Protein AF-A0A158KXS4-F1 (afdb_monomer_lite)

pLDDT: mean 86.45, std 14.39, range [39.91, 98.19]

Sequence (157 aa):
MMANGELVAGFHGNAGIGRTGDPTGGWKEVEADYPDMFPNAEELEAEYYARTGVYPMHGTIVVKDSVLAEHPWVAKSIYDAFDKAKKDWLAKLNAGELNDKKNKKYIELQKIVGNDPLPYGIEENRKTIEALEQTAFKQGLTPKRMSMNELFVDPRV

Organism: NCBI:txid1777135

Secondary structure (DSSP, 8-state):
-EETTEE-----STTTTTEEEETTEEEEE-------SSTTHHHHHHHHHHHH------------HHHHHH-THHHHHHHHHHHHHHHHHHHHHHTT---SHHHHHHHHHHHHH-S-SS--SHHHHHHHHHHHHHHHHHTTSSSS---HHHH---TT-

Structure (mmCIF, N/CA/C/O backbone):
data_AF-A0A158KXS4-F1
#
_entry.id   AF-A0A158KXS4-F1
#
loop_
_atom_site.group_PDB
_atom_site.id
_atom_site.type_symbol
_atom_site.label_atom_id
_atom_site.label_alt_id
_atom_site.label_comp_id
_atom_site.label_asym_id
_atom_site.label_entity_id
_atom_site.label_seq_id
_atom_site.pdbx_PDB_ins_code
_atom_site.Cartn_x
_atom_site.Cartn_y
_atom_site.Cartn_z
_atom_site.occupancy
_atom_site.B_iso_or_equiv
_atom_site.auth_seq_id
_atom_site.auth_comp_id
_atom_site.auth_asym_id
_atom_site.auth_atom_id
_atom_site.pdbx_PDB_model_num
ATOM 1 N N . MET A 1 1 ? 20.658 6.743 1.488 1.00 55.12 1 MET A N 1
ATOM 2 C CA . MET A 1 1 ? 21.478 7.427 0.476 1.00 55.12 1 MET A CA 1
ATOM 3 C C . MET A 1 1 ? 22.816 7.775 1.097 1.00 55.12 1 MET A C 1
ATOM 5 O O . MET A 1 1 ? 22.858 8.249 2.232 1.00 55.12 1 MET A O 1
ATOM 9 N N . MET A 1 2 ? 23.892 7.440 0.391 1.00 55.47 2 MET A N 1
ATOM 10 C CA . MET A 1 2 ? 25.268 7.657 0.832 1.00 55.47 2 MET A CA 1
ATOM 11 C C . MET A 1 2 ? 25.782 8.935 0.169 1.00 55.47 2 MET A C 1
ATOM 13 O O . MET A 1 2 ? 25.652 9.066 -1.042 1.00 55.47 2 MET A O 1
ATOM 17 N N . ALA A 1 3 ? 26.367 9.860 0.924 1.00 55.81 3 ALA A N 1
ATOM 18 C CA . ALA A 1 3 ? 27.166 10.942 0.350 1.00 55.81 3 ALA A CA 1
ATOM 19 C C . ALA A 1 3 ? 28.608 10.722 0.799 1.00 55.81 3 ALA A C 1
ATOM 21 O O . ALA A 1 3 ? 28.845 10.445 1.972 1.00 55.81 3 ALA A O 1
ATOM 22 N N . ASN A 1 4 ? 29.564 10.789 -0.131 1.00 66.69 4 ASN A N 1
ATOM 23 C CA . ASN A 1 4 ? 30.992 10.574 0.148 1.00 66.69 4 ASN A CA 1
ATOM 24 C C . ASN A 1 4 ? 31.324 9.232 0.838 1.00 66.69 4 ASN A C 1
ATOM 26 O O . ASN A 1 4 ? 32.313 9.134 1.556 1.00 66.69 4 ASN A O 1
ATOM 30 N N . GLY A 1 5 ? 30.510 8.191 0.627 1.00 65.12 5 GLY A N 1
ATOM 31 C CA . GLY A 1 5 ? 30.724 6.877 1.243 1.00 65.12 5 GLY A CA 1
ATOM 32 C C . GLY A 1 5 ? 30.252 6.756 2.697 1.00 65.12 5 GLY A C 1
ATOM 33 O O . GLY A 1 5 ? 30.507 5.727 3.318 1.00 65.12 5 GLY A O 1
ATOM 34 N N . GLU A 1 6 ? 29.521 7.742 3.224 1.00 63.78 6 GLU A N 1
ATOM 35 C CA . GLU A 1 6 ? 28.923 7.702 4.563 1.00 63.78 6 GLU A CA 1
ATOM 36 C C . GLU A 1 6 ? 27.387 7.720 4.503 1.00 63.78 6 GLU A C 1
ATOM 38 O O . GLU A 1 6 ? 26.781 8.350 3.628 1.00 63.78 6 GLU A O 1
ATOM 43 N N . LEU A 1 7 ? 26.742 7.030 5.454 1.00 61.66 7 LEU A N 1
ATOM 44 C CA . LEU A 1 7 ? 25.286 7.048 5.623 1.00 61.66 7 LEU A CA 1
ATOM 45 C C . LEU A 1 7 ? 24.853 8.418 6.149 1.00 61.66 7 LEU A C 1
ATOM 47 O O . LEU A 1 7 ? 24.933 8.679 7.346 1.00 61.66 7 LEU A O 1
ATOM 51 N N . VAL A 1 8 ? 24.367 9.280 5.257 1.00 58.84 8 VAL A N 1
ATOM 52 C CA . VAL A 1 8 ? 23.960 10.649 5.615 1.00 58.84 8 VAL A CA 1
ATOM 53 C C . VAL A 1 8 ? 22.453 10.804 5.832 1.00 58.84 8 VAL A C 1
ATOM 55 O O . VAL A 1 8 ? 22.043 11.635 6.636 1.00 58.84 8 VAL A O 1
ATOM 58 N N . ALA A 1 9 ? 21.614 10.008 5.157 1.00 54.62 9 ALA A N 1
ATOM 59 C CA . ALA A 1 9 ? 20.160 9.975 5.367 1.00 54.62 9 ALA A CA 1
ATOM 60 C C . ALA A 1 9 ? 19.505 8.762 4.678 1.00 54.62 9 ALA A C 1
ATOM 62 O O . ALA A 1 9 ? 20.002 8.270 3.663 1.00 54.62 9 ALA A O 1
ATOM 63 N N . GLY A 1 10 ? 18.355 8.301 5.177 1.00 51.19 10 GLY A N 1
ATOM 64 C CA . GLY A 1 10 ? 17.539 7.246 4.562 1.00 51.19 10 GLY A CA 1
ATOM 65 C C . GLY A 1 10 ? 16.179 7.773 4.109 1.00 51.19 10 GLY A C 1
ATOM 66 O O . GLY A 1 10 ? 15.219 7.678 4.863 1.00 51.19 10 GLY A O 1
ATOM 67 N N . PHE A 1 11 ? 16.087 8.314 2.892 1.00 49.09 11 PHE A N 1
ATOM 68 C CA . PHE A 1 11 ? 14.814 8.704 2.275 1.00 49.09 11 PHE A CA 1
ATOM 69 C C . PHE A 1 11 ? 14.814 8.357 0.782 1.00 49.09 11 PHE A C 1
ATOM 71 O O . PHE A 1 11 ? 15.858 8.432 0.136 1.00 49.09 11 PHE A O 1
ATOM 78 N N . HIS A 1 12 ? 13.643 8.007 0.243 1.00 39.91 12 HIS A N 1
ATOM 79 C CA . HIS A 1 12 ? 13.383 7.856 -1.191 1.00 39.91 12 HIS A CA 1
ATOM 80 C C . HIS A 1 12 ? 12.394 8.952 -1.631 1.00 39.91 12 HIS A C 1
ATOM 82 O O . HIS A 1 12 ? 11.349 9.133 -1.004 1.00 39.91 12 HIS A O 1
ATOM 88 N N . GLY A 1 13 ? 12.709 9.685 -2.705 1.00 52.12 13 GLY A N 1
ATOM 89 C CA . GLY A 1 13 ? 11.803 10.645 -3.353 1.00 52.12 13 GLY A CA 1
ATOM 90 C C . GLY A 1 13 ? 11.852 12.097 -2.846 1.00 52.12 13 GLY A C 1
ATOM 91 O O . GLY A 1 13 ? 12.818 12.540 -2.234 1.00 52.12 13 GLY A O 1
ATOM 92 N N . ASN A 1 14 ? 10.776 12.850 -3.123 1.00 46.50 14 ASN A N 1
ATOM 93 C CA . ASN A 1 14 ? 10.592 14.299 -2.891 1.00 46.50 14 ASN A CA 1
ATOM 94 C C . ASN A 1 14 ? 10.703 14.778 -1.423 1.00 46.50 14 ASN A C 1
ATOM 96 O O . ASN A 1 14 ? 10.422 15.950 -1.150 1.00 46.50 14 ASN A O 1
ATOM 100 N N . ALA A 1 15 ? 11.079 13.905 -0.488 1.00 51.75 15 ALA A N 1
ATOM 101 C CA . ALA A 1 15 ? 11.238 14.182 0.936 1.00 51.75 15 ALA A CA 1
ATOM 102 C C . ALA A 1 15 ? 12.510 15.008 1.215 1.00 51.75 15 ALA A C 1
ATOM 104 O O . ALA A 1 15 ? 13.443 14.555 1.869 1.00 51.75 15 ALA A O 1
ATOM 105 N N . GLY A 1 16 ? 12.547 16.234 0.691 1.00 54.41 16 GLY A N 1
ATOM 106 C CA . GLY A 1 16 ? 13.511 17.263 1.092 1.00 54.41 16 GLY A CA 1
ATOM 107 C C . GLY A 1 16 ? 14.931 17.132 0.536 1.00 54.41 16 GLY A C 1
ATOM 108 O O . GLY A 1 16 ? 15.766 17.967 0.864 1.00 54.41 16 GLY A O 1
ATOM 109 N N . ILE A 1 17 ? 15.220 16.145 -0.314 1.00 54.97 17 ILE A N 1
ATOM 110 C CA . ILE A 1 17 ? 16.544 15.984 -0.932 1.00 54.97 17 ILE A CA 1
ATOM 111 C C . ILE A 1 17 ? 16.577 16.708 -2.285 1.00 54.97 17 ILE A C 1
ATOM 113 O O . ILE A 1 17 ? 15.614 16.647 -3.048 1.00 54.97 17 ILE A O 1
ATOM 117 N N . GLY A 1 18 ? 17.665 17.440 -2.556 1.00 57.97 18 GLY A N 1
ATOM 118 C CA . GLY A 1 18 ? 17.821 18.253 -3.770 1.00 57.97 18 GLY A CA 1
ATOM 119 C C . GLY A 1 18 ? 17.238 19.663 -3.682 1.00 57.97 18 GLY A C 1
ATOM 120 O O . GLY A 1 18 ? 17.005 20.299 -4.708 1.00 57.97 18 GLY A O 1
ATOM 121 N N . ARG A 1 19 ? 16.969 20.176 -2.474 1.00 68.19 19 ARG A N 1
ATOM 122 C CA . ARG A 1 19 ? 16.433 21.531 -2.290 1.00 68.19 19 ARG A CA 1
ATOM 123 C C . ARG A 1 19 ? 17.120 22.264 -1.138 1.00 68.19 19 ARG A C 1
ATOM 125 O O . ARG A 1 19 ? 17.439 21.662 -0.119 1.00 68.19 19 ARG A O 1
ATOM 132 N N . THR A 1 20 ? 17.341 23.567 -1.306 1.00 66.12 20 THR A N 1
ATOM 133 C CA . THR A 1 20 ? 17.919 24.462 -0.287 1.00 66.12 20 THR A CA 1
ATOM 134 C C . THR A 1 20 ? 17.134 25.774 -0.208 1.00 66.12 20 THR A C 1
ATOM 136 O O . THR A 1 20 ? 16.482 26.170 -1.179 1.00 66.12 20 THR A O 1
ATOM 139 N N . GLY A 1 21 ? 17.205 26.453 0.940 1.00 65.69 21 GLY A N 1
ATOM 140 C CA . GLY A 1 21 ? 16.487 27.707 1.200 1.00 65.69 21 GLY A CA 1
ATOM 141 C C . GLY A 1 21 ? 15.266 27.541 2.111 1.00 65.69 21 GLY A C 1
ATOM 142 O O . GLY A 1 21 ? 14.978 26.443 2.585 1.00 65.69 21 GLY A O 1
ATOM 143 N N . ASP A 1 22 ? 14.580 28.651 2.392 1.00 67.19 22 ASP A N 1
ATOM 144 C CA . ASP A 1 22 ? 13.415 28.686 3.281 1.00 67.19 22 ASP A CA 1
ATOM 145 C C . ASP A 1 22 ? 12.181 28.086 2.566 1.00 67.19 22 ASP A C 1
ATOM 147 O O . ASP A 1 22 ? 11.873 28.465 1.430 1.00 67.19 22 ASP A O 1
ATOM 151 N N . PRO A 1 23 ? 11.445 27.153 3.205 1.00 64.31 23 PRO A N 1
ATOM 152 C CA . PRO A 1 23 ? 10.263 26.529 2.619 1.00 64.31 23 PRO A CA 1
ATOM 153 C C . PRO A 1 23 ? 9.124 27.511 2.289 1.00 64.31 23 PRO A C 1
ATOM 155 O O . PRO A 1 23 ? 8.195 27.155 1.561 1.00 64.31 23 PRO A O 1
ATOM 158 N N . THR A 1 24 ? 9.193 28.744 2.783 1.00 72.56 24 THR A N 1
ATOM 159 C CA . THR A 1 24 ? 8.226 29.820 2.547 1.00 72.56 24 THR A CA 1
ATOM 160 C C . THR A 1 24 ? 8.718 30.882 1.549 1.00 72.56 24 THR A C 1
ATOM 162 O O . THR A 1 24 ? 7.924 31.720 1.122 1.00 72.56 24 THR A O 1
ATOM 165 N N . GLY A 1 25 ? 9.983 30.825 1.098 1.00 63.00 25 GLY A N 1
ATOM 166 C CA . GLY A 1 25 ? 10.553 31.745 0.103 1.00 63.00 25 GLY A CA 1
ATOM 167 C C . GLY A 1 25 ? 12.045 31.508 -0.198 1.00 63.00 25 GLY A C 1
ATOM 168 O O . GLY A 1 25 ? 12.807 31.074 0.651 1.00 63.00 25 GLY A O 1
ATOM 169 N N . GLY A 1 26 ? 12.506 31.809 -1.419 1.00 69.69 26 GLY A N 1
ATOM 170 C CA . GLY A 1 26 ? 13.924 31.624 -1.788 1.00 69.69 26 GLY A CA 1
ATOM 171 C C . GLY A 1 26 ? 14.333 30.173 -2.080 1.00 69.69 26 GLY A C 1
ATOM 172 O O . GLY A 1 26 ? 15.520 29.851 -2.019 1.00 69.69 26 GLY A O 1
ATOM 173 N N . TRP A 1 27 ? 13.359 29.323 -2.421 1.00 66.31 27 TRP A N 1
ATOM 174 C CA . TRP A 1 27 ? 13.568 27.943 -2.856 1.00 66.31 27 TRP A CA 1
ATOM 175 C C . TRP A 1 27 ? 14.531 27.851 -4.039 1.00 66.31 27 TRP A C 1
ATOM 177 O O . TRP A 1 27 ? 14.320 28.488 -5.075 1.00 66.31 27 TRP A O 1
ATOM 187 N N . LYS A 1 28 ? 15.549 26.997 -3.905 1.00 68.81 28 LYS A N 1
ATOM 188 C CA . LYS A 1 28 ? 16.424 26.596 -5.008 1.00 68.81 28 LYS A CA 1
ATOM 189 C C . LYS A 1 28 ? 16.526 25.081 -5.064 1.00 68.81 28 LYS A C 1
ATOM 191 O O . LYS A 1 28 ? 16.841 24.438 -4.060 1.00 68.81 28 LYS A O 1
ATOM 196 N N . GLU A 1 29 ? 16.281 24.527 -6.245 1.00 69.12 29 GLU A N 1
ATOM 197 C CA . GLU A 1 29 ? 16.703 23.164 -6.550 1.00 69.12 29 GLU A CA 1
ATOM 198 C C . GLU A 1 29 ? 18.231 23.138 -6.598 1.00 69.12 29 GLU A C 1
ATOM 200 O O . GLU A 1 29 ? 18.866 24.026 -7.172 1.00 69.12 29 GLU A O 1
ATOM 205 N N . VAL A 1 30 ? 18.815 22.149 -5.938 1.00 72.31 30 VAL A N 1
ATOM 206 C CA . VAL A 1 30 ? 20.243 21.862 -6.010 1.00 72.31 30 VAL A CA 1
ATOM 207 C C . VAL A 1 30 ? 20.408 20.501 -6.651 1.00 72.31 30 VAL A C 1
ATOM 209 O O . VAL A 1 30 ? 19.660 19.569 -6.350 1.00 72.31 30 VAL A O 1
ATOM 212 N N . GLU A 1 31 ? 21.376 20.404 -7.553 1.00 67.38 31 GLU A N 1
ATOM 213 C CA . GLU A 1 31 ? 21.731 19.130 -8.155 1.00 67.38 31 GLU A CA 1
ATOM 214 C C . GLU A 1 31 ? 22.203 18.179 -7.053 1.00 67.38 31 GLU A C 1
ATOM 216 O O . GLU A 1 31 ? 23.030 18.521 -6.205 1.00 67.38 31 GLU A O 1
ATOM 221 N N . ALA A 1 32 ? 21.581 17.011 -7.022 1.00 64.62 32 ALA A N 1
ATOM 222 C CA . ALA A 1 32 ? 21.661 16.061 -5.935 1.00 64.62 32 ALA A CA 1
ATOM 223 C C . ALA A 1 32 ? 22.006 14.701 -6.538 1.00 64.62 32 ALA A C 1
ATOM 225 O O . ALA A 1 32 ? 21.117 13.971 -6.972 1.00 64.62 32 ALA A O 1
ATOM 226 N N . ASP A 1 33 ? 23.301 14.392 -6.583 1.00 69.12 33 ASP A N 1
ATOM 227 C CA . ASP A 1 33 ? 23.809 13.086 -7.000 1.00 69.12 33 ASP A CA 1
ATOM 228 C C . ASP A 1 33 ? 23.907 12.171 -5.777 1.00 69.12 33 ASP A C 1
ATOM 230 O O . ASP A 1 33 ? 24.906 12.145 -5.055 1.00 69.12 33 ASP A O 1
ATOM 234 N N . TYR A 1 34 ? 22.800 11.491 -5.485 1.00 70.88 34 TYR A N 1
ATOM 235 C CA . TYR A 1 34 ? 22.726 10.525 -4.401 1.00 70.88 34 TYR A CA 1
ATOM 236 C C . TYR A 1 34 ? 22.597 9.123 -4.986 1.00 70.88 34 TYR A C 1
ATOM 238 O O . TYR A 1 34 ? 21.495 8.738 -5.385 1.00 70.88 34 TYR A O 1
ATOM 246 N N . PRO A 1 35 ? 23.690 8.346 -5.022 1.00 73.81 35 PRO A N 1
ATOM 247 C CA . PRO A 1 35 ? 23.620 6.981 -5.499 1.00 73.81 35 PRO A CA 1
ATOM 248 C C . PRO A 1 35 ? 22.802 6.119 -4.536 1.00 73.81 35 PRO A C 1
ATOM 250 O O . PRO A 1 35 ? 22.744 6.360 -3.316 1.00 73.81 35 PRO A O 1
ATOM 253 N N . ASP A 1 36 ? 22.208 5.068 -5.095 1.00 77.44 36 ASP A N 1
ATOM 254 C CA . ASP A 1 36 ? 21.591 4.018 -4.303 1.00 77.44 36 ASP A CA 1
ATOM 255 C C . ASP A 1 36 ? 22.607 3.412 -3.331 1.00 77.44 36 ASP A C 1
ATOM 257 O O . ASP A 1 36 ? 23.804 3.308 -3.603 1.00 77.44 36 ASP A O 1
ATOM 261 N N . MET A 1 37 ? 22.120 3.009 -2.156 1.00 79.12 37 MET A N 1
ATOM 262 C CA . MET A 1 37 ? 22.976 2.385 -1.144 1.00 79.12 37 MET A CA 1
ATOM 263 C C . MET A 1 37 ? 23.487 1.013 -1.601 1.00 79.12 37 MET A C 1
ATOM 265 O O . MET A 1 37 ? 24.582 0.606 -1.216 1.00 79.12 37 MET A O 1
ATOM 269 N N . PHE A 1 38 ? 22.691 0.308 -2.406 1.00 84.38 38 PHE A N 1
ATOM 270 C CA . PHE A 1 38 ? 23.029 -0.993 -2.962 1.00 84.38 38 PHE A CA 1
ATOM 271 C C . PHE A 1 38 ? 23.140 -0.879 -4.483 1.00 84.38 38 PHE A C 1
ATOM 273 O O . PHE A 1 38 ? 22.240 -0.315 -5.103 1.00 84.38 38 PHE A O 1
ATOM 280 N N . PRO A 1 39 ? 24.192 -1.443 -5.102 1.00 88.38 39 PRO A N 1
ATOM 281 C CA . PRO A 1 39 ? 24.381 -1.371 -6.552 1.00 88.38 39 PRO A CA 1
ATOM 282 C C . PRO A 1 39 ? 23.302 -2.127 -7.343 1.00 88.38 39 PRO A C 1
ATOM 284 O O . PRO A 1 39 ? 23.152 -1.894 -8.536 1.00 88.38 39 PRO A O 1
ATOM 287 N N . ASN A 1 40 ? 22.556 -3.022 -6.689 1.00 91.38 40 ASN A N 1
ATOM 288 C CA . ASN A 1 40 ? 21.462 -3.802 -7.258 1.00 91.38 40 ASN A CA 1
ATOM 289 C C . ASN A 1 40 ? 20.127 -3.558 -6.522 1.00 91.38 40 ASN A C 1
ATOM 291 O O . ASN A 1 40 ? 19.384 -4.494 -6.230 1.00 91.38 40 ASN A O 1
ATOM 295 N N . ALA A 1 41 ? 19.833 -2.297 -6.184 1.00 89.06 41 ALA A N 1
ATOM 296 C CA . ALA A 1 41 ? 18.642 -1.916 -5.419 1.00 89.06 41 ALA A CA 1
ATOM 297 C C . ALA A 1 41 ? 17.326 -2.467 -6.007 1.00 89.06 41 ALA A C 1
ATOM 299 O O . ALA A 1 41 ? 16.532 -3.027 -5.257 1.00 89.06 41 ALA A O 1
ATOM 300 N N . GLU A 1 42 ? 17.126 -2.397 -7.328 1.00 88.19 42 GLU A N 1
ATOM 301 C CA . GLU A 1 42 ? 15.905 -2.901 -7.985 1.00 88.19 42 GLU A CA 1
ATOM 302 C C . GLU A 1 42 ? 15.690 -4.412 -7.769 1.00 88.19 42 GLU A C 1
ATOM 304 O O . GLU A 1 42 ? 14.574 -4.853 -7.486 1.00 88.19 42 GLU A O 1
ATOM 309 N N . GLU A 1 43 ? 16.759 -5.211 -7.848 1.00 93.56 43 GLU A N 1
ATOM 310 C CA . GLU A 1 43 ? 16.707 -6.658 -7.596 1.00 93.56 43 GLU A CA 1
ATOM 311 C C . GLU A 1 43 ? 16.351 -6.941 -6.132 1.00 93.56 43 GLU A C 1
ATOM 313 O O . GLU A 1 43 ? 15.452 -7.732 -5.845 1.00 93.56 43 GLU A O 1
ATOM 318 N N . LEU A 1 44 ? 17.008 -6.242 -5.200 1.00 93.69 44 LEU A N 1
ATOM 319 C CA . LEU A 1 44 ? 16.770 -6.394 -3.764 1.00 93.69 44 LEU A CA 1
ATOM 320 C C . LEU A 1 44 ? 15.351 -5.976 -3.357 1.00 93.69 44 LEU A C 1
ATOM 322 O O . LEU A 1 44 ? 14.761 -6.597 -2.471 1.00 93.69 44 LEU A O 1
ATOM 326 N N . GLU A 1 45 ? 14.789 -4.943 -3.988 1.00 91.25 45 GLU A N 1
ATOM 327 C CA . GLU A 1 45 ? 13.404 -4.513 -3.776 1.00 91.25 45 GLU A CA 1
ATOM 328 C C . GLU A 1 45 ? 12.406 -5.581 -4.243 1.00 91.25 45 GLU A C 1
ATOM 330 O O . GLU A 1 45 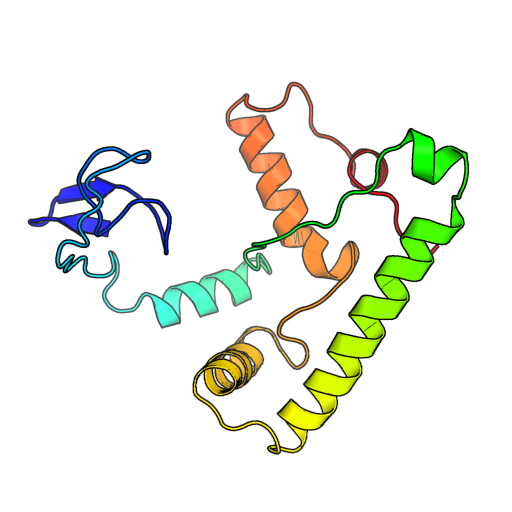? 11.479 -5.931 -3.502 1.00 91.25 45 GLU A O 1
ATOM 335 N N . ALA A 1 46 ? 12.619 -6.156 -5.431 1.00 93.81 46 ALA A N 1
ATOM 336 C CA . ALA A 1 46 ? 11.787 -7.238 -5.951 1.00 93.81 46 ALA A CA 1
ATOM 337 C C . ALA A 1 46 ? 11.878 -8.502 -5.077 1.00 93.81 46 ALA A C 1
ATOM 339 O O . ALA A 1 46 ? 10.852 -9.093 -4.728 1.00 93.81 46 ALA A O 1
ATOM 340 N N . GLU A 1 47 ? 13.084 -8.889 -4.652 1.00 96.06 47 GLU A N 1
ATOM 341 C CA . GLU A 1 47 ? 13.305 -10.005 -3.725 1.00 96.06 47 GLU A CA 1
ATOM 342 C C . GLU A 1 47 ? 12.662 -9.761 -2.355 1.00 96.06 47 GLU A C 1
ATOM 344 O O . GLU A 1 47 ? 12.086 -10.674 -1.752 1.00 96.06 47 GLU A O 1
ATOM 349 N N . TYR A 1 48 ? 12.736 -8.530 -1.844 1.00 95.19 48 TYR A N 1
ATOM 350 C CA . TYR A 1 48 ? 12.097 -8.155 -0.589 1.00 95.19 48 TYR A CA 1
ATOM 351 C C . TYR A 1 48 ? 10.581 -8.327 -0.670 1.00 95.19 48 TYR A C 1
ATOM 353 O O . TYR A 1 48 ? 9.993 -8.945 0.226 1.00 95.19 48 TYR A O 1
ATOM 361 N N . TYR A 1 49 ? 9.957 -7.837 -1.744 1.00 95.81 49 TYR A N 1
ATOM 362 C CA . TYR A 1 49 ? 8.532 -8.042 -1.976 1.00 95.81 49 TYR A CA 1
ATOM 363 C C . TYR A 1 49 ? 8.200 -9.535 -2.101 1.00 95.81 49 TYR A C 1
ATOM 365 O O . TYR A 1 49 ? 7.324 -10.014 -1.386 1.00 95.81 49 TYR A O 1
ATOM 373 N N . ALA A 1 50 ? 8.948 -10.299 -2.903 1.00 96.12 50 ALA A N 1
ATOM 374 C CA . ALA A 1 50 ? 8.724 -11.737 -3.071 1.00 96.12 50 ALA A CA 1
ATOM 375 C C . ALA A 1 50 ? 8.802 -12.512 -1.741 1.00 96.12 50 ALA A C 1
ATOM 377 O O . ALA A 1 50 ? 8.021 -13.433 -1.499 1.00 96.12 50 ALA A O 1
ATOM 378 N N . ARG A 1 51 ? 9.720 -12.125 -0.848 1.00 97.19 51 ARG A N 1
ATOM 379 C CA . ARG A 1 51 ? 9.906 -12.763 0.462 1.00 97.19 51 ARG A CA 1
ATOM 380 C C . ARG A 1 51 ? 8.847 -12.367 1.490 1.00 97.19 51 ARG A C 1
ATOM 382 O O . ARG A 1 51 ? 8.511 -13.176 2.351 1.00 97.19 51 ARG A O 1
ATOM 389 N N . THR A 1 52 ? 8.393 -11.115 1.479 1.00 96.56 52 THR A N 1
ATOM 390 C CA . THR A 1 52 ? 7.611 -10.544 2.593 1.00 96.56 52 THR A CA 1
ATOM 391 C C . THR A 1 52 ? 6.155 -10.249 2.242 1.00 96.56 52 THR A C 1
ATOM 393 O O . THR A 1 52 ? 5.306 -10.208 3.135 1.00 96.56 52 THR A O 1
ATOM 396 N N . GLY A 1 53 ? 5.862 -10.022 0.962 1.00 95.12 53 GLY A N 1
ATOM 397 C CA . GLY A 1 53 ? 4.605 -9.452 0.484 1.00 95.12 53 GLY A CA 1
ATOM 398 C C . GLY A 1 53 ? 4.387 -7.994 0.903 1.00 95.12 53 GLY A C 1
ATOM 399 O O . GLY A 1 53 ? 3.287 -7.479 0.725 1.00 95.12 53 GLY A O 1
ATOM 400 N N . VAL A 1 54 ? 5.387 -7.326 1.492 1.00 96.19 54 VAL A N 1
ATOM 401 C CA . VAL A 1 54 ? 5.280 -5.926 1.917 1.00 96.19 54 VAL A CA 1
ATOM 402 C C . VAL A 1 54 ? 5.510 -5.032 0.707 1.00 96.19 54 VAL A C 1
ATOM 404 O O . VAL A 1 54 ? 6.622 -4.921 0.194 1.00 96.19 54 VAL A O 1
ATOM 407 N N . TYR A 1 55 ? 4.438 -4.387 0.263 1.00 92.62 55 TYR A N 1
ATOM 408 C CA . TYR A 1 55 ? 4.438 -3.429 -0.835 1.00 92.62 55 TYR A CA 1
ATOM 409 C C . TYR A 1 55 ? 4.253 -2.001 -0.294 1.00 92.62 55 TYR A C 1
ATOM 411 O O . TYR A 1 55 ? 3.234 -1.741 0.350 1.00 92.62 55 TYR A O 1
ATOM 419 N N . PRO A 1 56 ? 5.208 -1.073 -0.493 1.00 84.06 56 PRO A N 1
ATOM 420 C CA . PRO A 1 56 ? 5.142 0.266 0.094 1.00 84.06 56 PRO A CA 1
ATOM 421 C C . PRO A 1 56 ? 3.878 1.053 -0.292 1.00 84.06 56 PRO A C 1
ATOM 423 O O . PRO A 1 56 ? 3.577 1.237 -1.469 1.00 84.06 56 PRO A O 1
ATOM 426 N N . MET A 1 57 ? 3.166 1.579 0.710 1.00 81.94 57 MET A N 1
ATOM 427 C CA . MET A 1 57 ? 1.976 2.418 0.521 1.00 81.94 57 MET A CA 1
ATOM 428 C C . MET A 1 57 ? 2.343 3.906 0.575 1.00 81.94 57 MET A C 1
ATOM 430 O O . MET A 1 57 ? 3.022 4.343 1.500 1.00 81.94 57 MET A O 1
ATOM 434 N N . HIS A 1 58 ? 1.858 4.699 -0.386 1.00 74.50 58 HIS A N 1
ATOM 435 C CA . HIS A 1 58 ? 2.093 6.152 -0.422 1.00 74.50 58 HIS A CA 1
ATOM 436 C C . HIS A 1 58 ? 0.877 6.983 0.030 1.00 74.50 58 HIS A C 1
ATOM 438 O O . HIS A 1 58 ? 1.038 8.126 0.450 1.00 74.50 58 HIS A O 1
ATOM 444 N N . GLY A 1 59 ? -0.349 6.457 -0.071 1.00 85.81 59 GLY A N 1
ATOM 445 C CA . GLY A 1 59 ? -1.561 7.231 0.207 1.00 85.81 59 GLY A CA 1
ATOM 446 C C . GLY A 1 59 ? -2.671 6.413 0.853 1.00 85.81 59 GLY A C 1
ATOM 447 O O . GLY A 1 59 ? -2.908 5.271 0.470 1.00 85.81 59 GLY A O 1
ATOM 448 N N . THR A 1 60 ? -3.372 7.048 1.792 1.00 91.62 60 THR A N 1
ATOM 449 C CA . THR A 1 60 ? -4.572 6.530 2.457 1.00 91.62 60 THR A CA 1
ATOM 450 C C . THR A 1 60 ? -5.665 7.584 2.345 1.00 91.62 60 THR A C 1
ATOM 452 O O . THR A 1 60 ? -5.427 8.758 2.631 1.00 91.62 60 THR A O 1
ATOM 455 N N . ILE A 1 61 ? -6.863 7.177 1.930 1.00 93.31 61 ILE A N 1
ATOM 456 C CA . ILE A 1 61 ? -8.038 8.051 1.941 1.00 93.31 61 ILE A CA 1
ATOM 457 C C . ILE A 1 61 ? -8.690 7.943 3.316 1.00 93.31 61 ILE A C 1
ATOM 459 O O . ILE A 1 61 ? -8.937 6.841 3.799 1.00 93.31 61 ILE A O 1
ATOM 463 N N . VAL A 1 62 ? -8.983 9.088 3.929 1.00 94.56 62 VAL A N 1
ATOM 464 C CA . VAL A 1 62 ? -9.650 9.165 5.231 1.00 94.56 62 VAL A CA 1
ATOM 465 C C . VAL A 1 62 ? -10.928 9.987 5.124 1.00 94.56 62 VAL A C 1
ATOM 467 O O . VAL A 1 62 ? -10.988 10.982 4.400 1.00 94.56 62 VAL A O 1
ATOM 470 N N . VAL A 1 63 ? -11.949 9.572 5.868 1.00 95.56 63 VAL A N 1
ATOM 471 C CA . VAL A 1 63 ? -13.218 10.290 6.027 1.00 95.56 63 VAL A CA 1
ATOM 472 C C . VAL A 1 63 ? -13.405 10.534 7.517 1.00 95.56 63 VAL A C 1
ATOM 474 O O . VAL A 1 63 ? -13.076 9.673 8.325 1.00 95.56 63 VAL A O 1
ATOM 477 N N . LYS A 1 64 ? -13.905 11.714 7.895 1.00 97.06 64 LYS A N 1
ATOM 478 C CA . LYS A 1 64 ? -14.187 12.014 9.305 1.00 97.06 64 LYS A CA 1
ATOM 479 C C . LYS A 1 64 ? -15.217 11.031 9.861 1.00 97.06 64 LYS A C 1
ATOM 481 O O . LYS A 1 64 ? -16.260 10.839 9.239 1.00 97.06 64 LYS A O 1
ATOM 486 N N . ASP A 1 65 ? -14.992 10.543 11.076 1.00 95.81 65 ASP A N 1
ATOM 487 C CA . ASP A 1 65 ? -15.910 9.624 11.761 1.00 95.81 65 ASP A CA 1
ATOM 488 C C . ASP A 1 65 ? -17.336 10.172 11.851 1.00 95.81 65 ASP A C 1
ATOM 490 O O . ASP A 1 65 ? -18.294 9.444 11.618 1.00 95.81 65 ASP A O 1
ATOM 494 N N . SER A 1 66 ? -17.498 11.476 12.104 1.00 97.88 66 SER A N 1
ATOM 495 C CA . SER A 1 66 ? -18.821 12.113 12.154 1.00 97.88 66 SER A CA 1
ATOM 496 C C . SER A 1 66 ? -19.568 12.026 10.820 1.00 97.88 66 SER A C 1
ATOM 498 O O . SER A 1 66 ? -20.780 11.851 10.804 1.00 97.88 66 SER A O 1
ATOM 500 N N . VAL A 1 67 ? -18.844 12.117 9.700 1.00 98.00 67 VAL A N 1
ATOM 501 C CA . VAL A 1 67 ? -19.423 11.985 8.358 1.00 98.00 67 VAL A CA 1
ATOM 502 C C . VAL A 1 67 ? -19.795 10.534 8.090 1.00 98.00 67 VAL A C 1
ATOM 504 O O . VAL A 1 67 ? -20.844 10.286 7.514 1.00 98.00 67 VAL A O 1
ATOM 507 N N . LEU A 1 68 ? -18.984 9.569 8.527 1.00 96.06 68 LEU A N 1
ATOM 508 C CA . LEU A 1 68 ? -19.327 8.151 8.391 1.00 96.06 68 LEU A CA 1
ATOM 509 C C . LEU A 1 68 ? -20.505 7.751 9.285 1.00 96.06 68 LEU A C 1
ATOM 511 O O . LEU A 1 68 ? -21.318 6.932 8.874 1.00 96.06 68 LEU A O 1
ATOM 515 N N . ALA A 1 69 ? -20.634 8.350 10.469 1.00 95.62 69 ALA A N 1
ATOM 516 C CA . ALA A 1 69 ? -21.771 8.126 11.354 1.00 95.62 69 ALA A CA 1
ATOM 517 C C . ALA A 1 69 ? -23.084 8.659 10.752 1.00 95.62 69 ALA A C 1
ATOM 519 O O . ALA A 1 69 ? -24.114 7.996 10.841 1.00 95.62 69 ALA A O 1
ATOM 520 N N . GLU A 1 70 ? -23.049 9.836 10.120 1.00 98.19 70 GLU A N 1
ATOM 521 C CA . GLU A 1 70 ? -24.223 10.448 9.484 1.00 98.19 70 GLU A CA 1
ATOM 522 C C . GLU A 1 70 ? -24.519 9.857 8.094 1.00 98.19 70 GLU A C 1
ATOM 524 O O . GLU A 1 70 ? -25.674 9.729 7.677 1.00 98.19 70 GLU A O 1
ATOM 529 N N . HIS A 1 71 ? -23.472 9.472 7.362 1.00 97.50 71 HIS A N 1
ATOM 530 C CA . HIS A 1 71 ? -23.533 8.991 5.984 1.00 97.50 71 HIS A CA 1
ATOM 531 C C . HIS A 1 71 ? -22.653 7.738 5.771 1.00 97.50 71 HIS A C 1
ATOM 533 O O . HIS A 1 71 ? -21.653 7.797 5.048 1.00 97.50 71 HIS A O 1
ATOM 539 N N . PRO A 1 72 ? -23.031 6.566 6.324 1.00 93.88 72 PRO A N 1
ATOM 540 C CA . PRO A 1 72 ? -22.211 5.346 6.244 1.00 93.88 72 PRO A CA 1
ATOM 541 C C . PRO A 1 72 ? -21.872 4.897 4.813 1.00 93.88 72 PRO A C 1
ATOM 543 O O . PRO A 1 72 ? -20.816 4.325 4.554 1.00 93.88 72 PRO A O 1
ATOM 546 N N . TRP A 1 73 ? -22.745 5.210 3.852 1.00 95.94 73 TRP A N 1
ATOM 547 C CA . TRP A 1 73 ? -22.587 4.882 2.431 1.00 95.94 73 TRP A CA 1
ATOM 548 C C . TRP A 1 73 ? -21.416 5.609 1.744 1.00 95.94 73 TRP A C 1
ATOM 550 O O . TRP A 1 73 ? -21.005 5.208 0.650 1.00 95.94 73 TRP A O 1
ATOM 560 N N . VAL A 1 74 ? -20.865 6.667 2.354 1.00 97.44 74 VAL A N 1
ATOM 561 C CA . VAL A 1 74 ? -19.780 7.479 1.776 1.00 97.44 74 VAL A CA 1
ATOM 562 C C . VAL A 1 74 ? -18.506 6.660 1.592 1.00 97.44 74 VAL A C 1
ATOM 564 O O . VAL A 1 74 ? -17.888 6.748 0.531 1.00 97.44 74 VAL A O 1
ATOM 567 N N . ALA A 1 75 ? -18.136 5.826 2.571 1.00 95.06 75 ALA A N 1
ATOM 568 C CA . ALA A 1 75 ? -16.937 4.988 2.481 1.00 95.06 75 ALA A CA 1
ATOM 569 C C . ALA A 1 75 ? -16.989 4.073 1.249 1.00 95.06 75 ALA A C 1
ATOM 571 O O . ALA A 1 75 ? -16.071 4.072 0.425 1.00 95.06 75 ALA A O 1
ATOM 572 N N . LYS A 1 76 ? -18.113 3.366 1.080 1.00 95.88 76 LYS A N 1
ATOM 573 C CA . LYS A 1 76 ? -18.346 2.490 -0.068 1.00 95.88 76 LYS A CA 1
ATOM 574 C C . LYS A 1 76 ? -18.377 3.255 -1.390 1.00 95.88 76 LYS A C 1
ATOM 576 O O . LYS A 1 76 ? -17.751 2.831 -2.354 1.00 95.88 76 LYS A O 1
ATOM 581 N N . SER A 1 77 ? -19.045 4.405 -1.428 1.00 97.50 77 SER A N 1
ATOM 582 C CA . SER A 1 77 ? -19.168 5.204 -2.656 1.00 97.50 77 SER A CA 1
ATOM 583 C C . SER A 1 77 ? -17.819 5.728 -3.151 1.00 97.50 77 SER A C 1
ATOM 585 O O . SER A 1 77 ? -17.546 5.696 -4.350 1.00 97.50 77 SER A O 1
ATOM 587 N N . ILE A 1 78 ? -16.954 6.179 -2.236 1.00 96.69 78 ILE A N 1
ATOM 588 C CA . ILE A 1 78 ? -15.592 6.606 -2.573 1.00 96.69 78 ILE A CA 1
ATOM 589 C C . ILE A 1 78 ? -14.779 5.410 -3.077 1.00 96.69 78 ILE A C 1
ATOM 591 O O . ILE A 1 78 ? -14.155 5.511 -4.133 1.00 96.69 78 ILE A O 1
ATOM 595 N N . TYR A 1 79 ? -14.812 4.280 -2.363 1.00 96.56 79 TYR A N 1
ATOM 596 C CA . TYR A 1 79 ? -14.099 3.070 -2.779 1.00 96.56 79 TYR A CA 1
ATOM 597 C C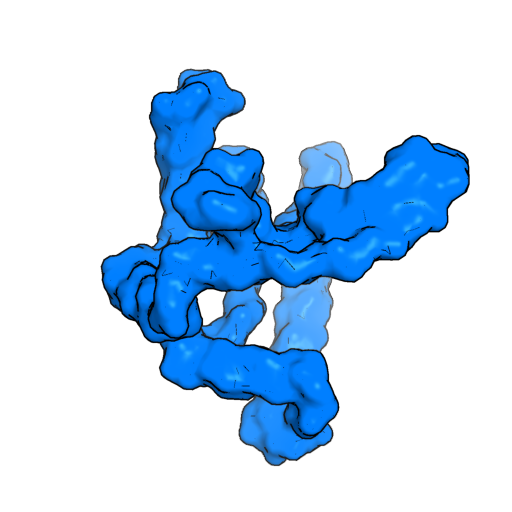 . TYR A 1 79 ? -14.512 2.623 -4.186 1.00 96.56 79 TYR A C 1
ATOM 599 O O . TYR A 1 79 ? -13.651 2.464 -5.047 1.00 96.56 79 TYR A O 1
ATOM 607 N N . ASP A 1 80 ? -15.816 2.502 -4.446 1.00 97.19 80 ASP A N 1
ATOM 608 C CA . ASP A 1 80 ? -16.348 2.053 -5.736 1.00 97.19 80 ASP A CA 1
ATOM 609 C C . ASP A 1 80 ? -15.943 2.996 -6.883 1.00 97.19 80 ASP A C 1
ATOM 611 O O . ASP A 1 80 ? -15.612 2.538 -7.979 1.00 97.19 80 ASP A O 1
ATOM 615 N N . ALA A 1 81 ? -15.924 4.312 -6.643 1.00 97.56 81 ALA A N 1
ATOM 616 C CA . ALA A 1 81 ? -15.515 5.292 -7.646 1.00 97.56 81 ALA A CA 1
ATOM 617 C C . ALA A 1 81 ? -14.031 5.150 -8.028 1.00 97.56 81 ALA A C 1
ATOM 619 O O . ALA A 1 81 ? -13.697 5.121 -9.217 1.00 97.56 81 ALA A O 1
ATOM 620 N N . PHE A 1 82 ? -13.140 5.028 -7.038 1.00 96.81 82 PHE A N 1
ATOM 621 C CA . PHE A 1 82 ? -11.708 4.843 -7.286 1.00 96.81 82 PHE A CA 1
ATOM 622 C C . PHE A 1 82 ? -11.402 3.468 -7.877 1.00 96.81 82 PHE A C 1
ATOM 624 O O . PHE A 1 82 ? -10.611 3.372 -8.814 1.00 96.81 82 PHE A O 1
ATOM 631 N N . ASP A 1 83 ? -12.041 2.412 -7.378 1.00 96.38 83 ASP A N 1
ATOM 632 C CA . ASP A 1 83 ? -11.871 1.060 -7.902 1.00 96.38 83 ASP A CA 1
ATOM 633 C C . ASP A 1 83 ? -12.327 0.968 -9.364 1.00 96.38 83 ASP A C 1
ATOM 635 O O . ASP A 1 83 ? -11.609 0.418 -10.200 1.00 96.38 83 ASP A O 1
ATOM 639 N N . LYS A 1 84 ? -13.455 1.601 -9.717 1.00 98.00 84 LYS A N 1
ATOM 640 C CA . LYS A 1 84 ? -13.888 1.721 -11.114 1.00 98.00 84 LYS A CA 1
ATOM 641 C C . LYS A 1 84 ? -12.842 2.434 -11.971 1.00 98.00 84 LYS A C 1
ATOM 643 O O . LYS A 1 84 ? -12.453 1.906 -13.010 1.00 98.00 84 LYS A O 1
ATOM 648 N N . ALA A 1 85 ? -12.362 3.598 -11.534 1.00 97.62 85 ALA A N 1
ATOM 649 C CA . ALA A 1 85 ? -11.356 4.356 -12.276 1.00 97.62 85 ALA A CA 1
ATOM 650 C C . ALA A 1 85 ? -10.056 3.555 -12.471 1.00 97.62 85 ALA A C 1
ATOM 652 O O . ALA A 1 85 ? -9.491 3.545 -13.566 1.00 97.62 85 ALA A O 1
ATOM 653 N N . LYS A 1 86 ? -9.608 2.835 -11.434 1.00 96.69 86 LYS A N 1
ATOM 654 C CA . LYS A 1 86 ? -8.444 1.948 -11.508 1.00 96.69 86 LYS A CA 1
ATOM 655 C C . LYS A 1 86 ? -8.674 0.807 -12.493 1.00 96.69 86 LYS A C 1
ATOM 657 O O . LYS A 1 86 ? -7.799 0.552 -13.310 1.00 96.69 86 LYS A O 1
ATOM 662 N N . LYS A 1 87 ? -9.825 0.131 -12.442 1.00 97.44 87 LYS A N 1
ATOM 663 C CA . LYS A 1 87 ? -10.161 -0.968 -13.363 1.00 97.44 87 LYS A CA 1
ATOM 664 C C . LYS A 1 87 ? -10.160 -0.507 -14.819 1.00 97.44 87 LYS A C 1
ATOM 666 O O . LYS A 1 87 ? -9.571 -1.181 -15.662 1.00 97.44 87 LYS A O 1
ATOM 671 N N . ASP A 1 88 ? -10.742 0.658 -15.099 1.00 97.88 88 ASP A N 1
ATOM 672 C CA . ASP A 1 88 ? -10.753 1.246 -16.443 1.00 97.88 88 ASP A CA 1
ATOM 673 C C . ASP A 1 88 ? -9.325 1.590 -16.916 1.00 97.88 88 ASP A C 1
ATOM 675 O O . ASP A 1 88 ? -8.968 1.336 -18.068 1.00 97.88 88 ASP A O 1
ATOM 679 N N . TRP A 1 89 ? -8.480 2.133 -16.031 1.00 97.06 89 TRP A N 1
ATOM 680 C CA . TRP A 1 89 ? -7.062 2.385 -16.320 1.00 97.06 89 TRP A CA 1
ATOM 681 C C . TRP A 1 89 ? -6.277 1.089 -16.555 1.00 97.06 89 TRP A C 1
ATOM 683 O O . TRP A 1 89 ? -5.538 0.993 -17.534 1.00 97.06 89 TRP A O 1
ATOM 693 N N . LEU A 1 90 ? -6.469 0.080 -15.704 1.00 97.00 90 LEU A N 1
ATOM 694 C CA . LEU A 1 90 ? -5.759 -1.193 -15.769 1.00 97.00 90 LEU A CA 1
ATOM 695 C C . LEU A 1 90 ? -6.094 -1.961 -17.050 1.00 97.00 90 LEU A C 1
ATOM 697 O O . LEU A 1 90 ? -5.207 -2.546 -17.664 1.00 97.00 90 LEU A O 1
ATOM 701 N N . ALA A 1 91 ? -7.351 -1.908 -17.499 1.00 96.88 91 ALA A N 1
ATOM 702 C CA . ALA A 1 91 ? -7.762 -2.489 -18.773 1.00 96.88 91 ALA A CA 1
ATOM 703 C C . ALA A 1 91 ? -6.989 -1.876 -19.954 1.00 96.88 91 ALA A C 1
ATOM 705 O O . ALA A 1 91 ? -6.454 -2.610 -20.783 1.00 96.88 91 ALA A O 1
ATOM 706 N N . LYS A 1 92 ? -6.862 -0.543 -19.994 1.00 97.00 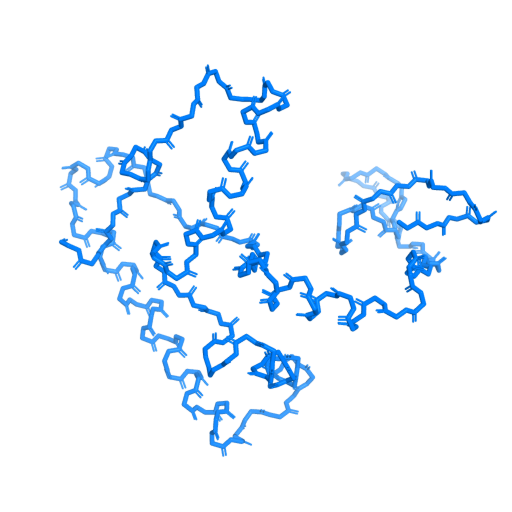92 LYS A N 1
ATOM 707 C CA . LYS A 1 92 ? -6.095 0.166 -21.034 1.00 97.00 92 LYS A CA 1
ATOM 708 C C . LYS A 1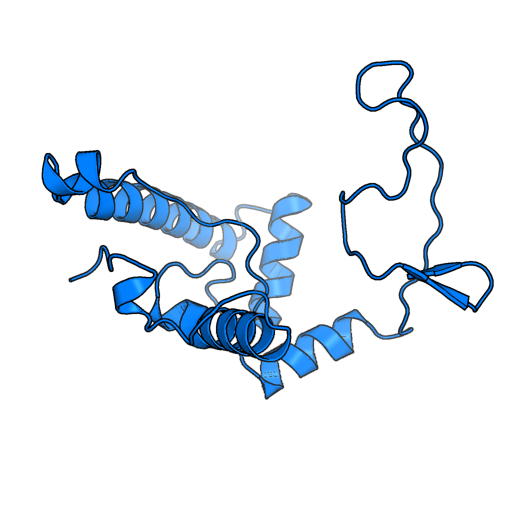 92 ? -4.595 -0.102 -20.941 1.00 97.00 92 LYS A C 1
ATOM 710 O O . LYS A 1 92 ? -3.935 -0.252 -21.968 1.00 97.00 92 LYS A O 1
ATOM 715 N N . LEU A 1 93 ? -4.058 -0.175 -19.721 1.00 95.75 93 LEU A N 1
ATOM 716 C CA . LEU A 1 93 ? -2.656 -0.519 -19.479 1.00 95.75 93 LEU A CA 1
ATOM 717 C C . LEU A 1 93 ? -2.346 -1.912 -20.044 1.00 95.75 93 LEU A C 1
ATOM 719 O O . LEU A 1 93 ? -1.421 -2.066 -20.837 1.00 95.75 93 LEU A O 1
ATOM 723 N N . ASN A 1 94 ? -3.182 -2.897 -19.708 1.00 94.06 94 ASN A N 1
ATOM 724 C CA . ASN A 1 94 ? -3.029 -4.287 -20.134 1.00 94.06 94 ASN A CA 1
ATOM 725 C C . ASN A 1 94 ? -3.278 -4.492 -21.635 1.00 94.06 94 ASN A C 1
ATOM 727 O O . ASN A 1 94 ? -2.703 -5.398 -22.231 1.00 94.06 94 ASN A O 1
ATOM 731 N N . ALA A 1 95 ? -4.100 -3.645 -22.258 1.00 95.62 95 ALA A N 1
ATOM 732 C CA . ALA A 1 95 ? -4.288 -3.616 -23.708 1.00 95.62 95 ALA A CA 1
ATOM 733 C C . ALA A 1 95 ? -3.110 -2.963 -24.463 1.00 95.62 95 ALA A C 1
ATOM 735 O O . ALA A 1 95 ? -3.087 -2.974 -25.693 1.00 95.62 95 ALA A O 1
ATOM 736 N N . GLY A 1 96 ? -2.129 -2.390 -23.753 1.00 93.56 96 GLY A N 1
ATOM 737 C CA . GLY A 1 96 ? -0.995 -1.685 -24.354 1.00 93.56 96 GLY A CA 1
ATOM 738 C C . GLY A 1 96 ? -1.342 -0.299 -24.910 1.00 93.56 96 GLY A C 1
ATOM 739 O O . GLY A 1 96 ? -0.541 0.288 -25.636 1.00 93.56 96 GLY A O 1
ATOM 740 N N . GLU A 1 97 ? -2.512 0.247 -24.565 1.00 95.44 97 GLU A N 1
ATOM 741 C CA . GLU A 1 97 ? -2.984 1.558 -25.034 1.00 95.44 97 GLU A CA 1
ATOM 742 C C . GLU A 1 97 ? -2.284 2.729 -24.323 1.00 95.44 97 GLU A C 1
ATOM 744 O O . GLU A 1 97 ? -2.326 3.866 -24.794 1.00 95.44 97 GLU A O 1
ATOM 749 N N . LEU A 1 98 ? -1.630 2.466 -23.185 1.00 92.00 98 LEU A N 1
ATOM 750 C CA . LEU A 1 98 ? -0.942 3.461 -22.362 1.00 92.00 98 LEU A CA 1
ATOM 751 C C . LEU A 1 98 ? 0.573 3.211 -22.371 1.00 92.00 98 LEU A C 1
ATOM 753 O O . LEU A 1 98 ? 1.060 2.296 -21.711 1.00 92.00 98 LEU A O 1
ATOM 757 N N . ASN A 1 99 ? 1.333 4.034 -23.103 1.00 84.56 99 ASN A N 1
ATOM 758 C CA . ASN A 1 99 ? 2.768 3.813 -23.344 1.00 84.56 99 ASN A CA 1
ATOM 759 C C . ASN A 1 99 ? 3.689 4.982 -22.941 1.00 84.56 99 ASN A C 1
ATOM 761 O O . ASN A 1 99 ? 4.891 4.954 -23.231 1.00 84.56 99 ASN A O 1
ATOM 765 N N . ASP A 1 100 ? 3.165 6.004 -22.264 1.00 92.19 100 ASP A N 1
ATOM 766 C CA . ASP A 1 100 ? 3.983 7.106 -21.767 1.00 92.19 100 ASP A CA 1
ATOM 767 C C . ASP A 1 100 ? 4.883 6.677 -20.593 1.00 92.19 100 ASP A C 1
ATOM 769 O O . ASP A 1 100 ? 4.724 5.615 -19.983 1.00 92.19 100 ASP A O 1
ATOM 773 N N . LYS A 1 101 ? 5.857 7.534 -20.259 1.00 84.69 101 LYS A N 1
ATOM 774 C CA . LYS A 1 101 ? 6.867 7.259 -19.227 1.00 84.69 101 LYS A CA 1
ATOM 775 C C . LYS A 1 101 ? 6.254 6.888 -17.869 1.00 84.69 101 LYS A C 1
ATOM 777 O O . LYS A 1 101 ? 6.842 6.069 -17.168 1.00 84.69 101 LYS A O 1
ATOM 782 N N . LYS A 1 102 ? 5.100 7.457 -17.488 1.00 86.56 102 LYS A N 1
ATOM 783 C CA . LYS A 1 102 ? 4.462 7.155 -16.195 1.00 86.56 102 LYS A CA 1
ATOM 784 C C . LYS A 1 102 ? 3.881 5.745 -16.195 1.00 86.56 102 LYS A C 1
ATOM 786 O O . LYS A 1 102 ? 4.088 5.009 -15.238 1.00 86.56 102 LYS A O 1
ATOM 791 N N . ASN A 1 103 ? 3.208 5.358 -17.277 1.00 92.75 103 ASN A N 1
ATOM 792 C CA . ASN A 1 103 ? 2.575 4.045 -17.396 1.00 92.75 103 ASN A CA 1
ATOM 793 C C . ASN A 1 103 ? 3.589 2.902 -17.564 1.00 92.75 103 ASN A C 1
ATOM 795 O O . ASN A 1 103 ? 3.399 1.837 -16.983 1.00 92.75 103 ASN A O 1
ATOM 799 N N . LYS A 1 104 ? 4.728 3.143 -18.231 1.00 92.19 104 LYS A N 1
ATOM 800 C CA . LYS A 1 104 ? 5.823 2.157 -18.323 1.00 92.19 104 LYS A CA 1
ATOM 801 C C . LYS A 1 104 ? 6.325 1.675 -16.960 1.00 92.19 104 LYS A C 1
ATOM 803 O O . LYS A 1 104 ? 6.581 0.488 -16.805 1.00 92.19 104 LYS A O 1
ATOM 808 N N . LYS A 1 105 ? 6.406 2.565 -15.961 1.00 91.00 105 LYS A N 1
ATOM 809 C CA . LYS A 1 105 ? 6.786 2.183 -14.590 1.00 91.00 105 LYS A CA 1
ATOM 810 C C . LYS A 1 105 ? 5.834 1.130 -14.011 1.00 91.00 105 LYS A C 1
ATOM 812 O O . LYS A 1 105 ? 6.287 0.195 -13.362 1.00 91.00 105 LYS A O 1
ATOM 817 N N . TYR A 1 106 ? 4.531 1.276 -14.241 1.00 93.62 106 TYR A N 1
ATOM 818 C CA . TYR A 1 106 ? 3.535 0.333 -13.732 1.00 93.62 106 TYR A CA 1
ATOM 819 C C . TYR A 1 106 ? 3.556 -1.003 -14.478 1.00 93.62 106 TYR A C 1
ATOM 821 O O . TYR A 1 106 ? 3.375 -2.031 -13.838 1.00 93.62 106 TYR A O 1
ATOM 829 N N . ILE A 1 107 ? 3.852 -1.003 -15.782 1.00 93.94 107 ILE A N 1
ATOM 830 C CA . ILE A 1 107 ? 4.034 -2.237 -16.568 1.00 93.94 107 ILE A CA 1
ATOM 831 C C . ILE A 1 107 ? 5.219 -3.054 -16.043 1.00 93.94 107 ILE A C 1
ATOM 833 O O . ILE A 1 107 ? 5.110 -4.264 -15.866 1.00 93.94 107 ILE A O 1
ATOM 837 N N . GLU A 1 108 ? 6.353 -2.408 -15.759 1.00 92.25 108 GLU A N 1
ATOM 838 C CA . GLU A 1 108 ? 7.495 -3.096 -15.146 1.00 92.25 108 GLU A CA 1
ATOM 839 C C . GLU A 1 108 ? 7.149 -3.607 -13.745 1.00 92.25 108 GLU A C 1
ATOM 841 O O . GLU A 1 108 ? 7.456 -4.748 -13.404 1.00 92.25 108 GLU A O 1
ATOM 846 N N . LEU A 1 109 ? 6.415 -2.813 -12.964 1.00 93.12 109 LEU A N 1
ATOM 847 C CA . LEU A 1 109 ? 5.994 -3.210 -11.628 1.00 93.12 109 LEU A CA 1
ATOM 848 C C . LEU A 1 109 ? 5.047 -4.418 -11.634 1.00 93.12 109 LEU A C 1
ATOM 850 O O . LEU A 1 109 ? 5.161 -5.268 -10.753 1.00 93.12 109 LEU A O 1
ATOM 854 N N . GLN A 1 110 ? 4.175 -4.556 -12.641 1.00 95.06 110 GLN A N 1
ATOM 855 C CA . GLN A 1 110 ? 3.301 -5.728 -12.791 1.00 95.06 110 GLN A CA 1
ATOM 856 C C . GLN A 1 110 ? 4.079 -7.049 -12.889 1.00 95.06 110 GLN A C 1
ATOM 858 O O . GLN A 1 110 ? 3.571 -8.097 -12.492 1.00 95.06 110 GLN A O 1
ATOM 863 N N . LYS A 1 111 ? 5.328 -7.016 -13.371 1.00 94.56 111 LYS A N 1
ATOM 864 C CA . LYS A 1 111 ? 6.199 -8.202 -13.421 1.00 94.56 111 LYS A CA 1
ATOM 865 C C . LYS A 1 111 ? 6.652 -8.657 -12.031 1.00 94.56 111 LYS A C 1
ATOM 867 O O . LYS A 1 111 ? 7.028 -9.813 -11.873 1.00 94.56 111 LYS A O 1
ATOM 872 N N . ILE A 1 112 ? 6.609 -7.761 -11.043 1.00 94.94 112 ILE A N 1
ATOM 873 C CA . ILE A 1 112 ? 7.039 -8.001 -9.660 1.00 94.94 112 ILE A CA 1
ATOM 874 C C . ILE A 1 112 ? 5.831 -8.314 -8.773 1.00 94.94 112 ILE A C 1
ATOM 876 O O . ILE A 1 112 ? 5.831 -9.313 -8.059 1.00 94.94 112 ILE A O 1
ATOM 880 N N . VAL A 1 113 ? 4.798 -7.465 -8.821 1.00 93.81 113 VAL A N 1
ATOM 881 C CA . VAL A 1 113 ? 3.660 -7.516 -7.881 1.00 93.81 113 VAL A CA 1
ATOM 882 C C . VAL A 1 113 ? 2.407 -8.189 -8.448 1.00 93.81 113 VAL A C 1
ATOM 884 O O . VAL A 1 113 ? 1.411 -8.346 -7.747 1.00 93.81 113 VAL A O 1
ATOM 887 N N . GLY A 1 114 ? 2.452 -8.619 -9.710 1.00 94.12 114 GLY A N 1
ATOM 888 C CA . GLY A 1 114 ? 1.335 -9.248 -10.407 1.00 94.12 114 GLY A CA 1
ATOM 889 C C . GLY A 1 114 ? 0.459 -8.258 -11.177 1.00 94.12 114 GLY A C 1
ATOM 890 O O . GLY A 1 114 ? 0.805 -7.097 -11.376 1.00 94.12 114 GLY A O 1
ATOM 891 N N . ASN A 1 115 ? -0.698 -8.731 -11.652 1.00 93.81 115 ASN A N 1
ATOM 892 C CA . ASN A 1 115 ? -1.506 -7.992 -12.627 1.00 93.81 115 ASN A CA 1
ATOM 893 C C . ASN A 1 115 ? -2.044 -6.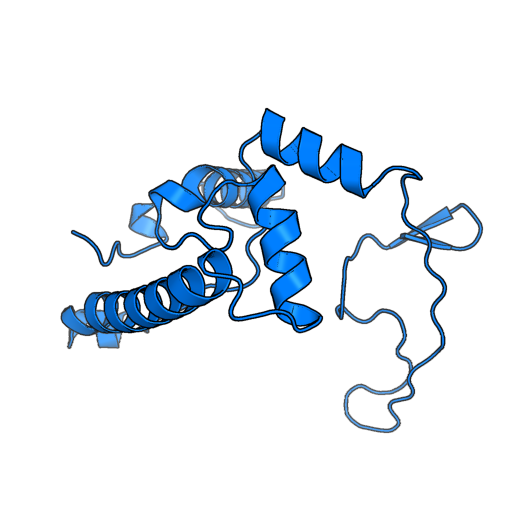646 -12.117 1.00 93.81 115 ASN A C 1
ATOM 895 O O . ASN A 1 115 ? -2.217 -5.748 -12.928 1.00 93.81 115 ASN A O 1
ATOM 899 N N . ASP A 1 116 ? -2.335 -6.491 -10.825 1.00 95.06 116 ASP A N 1
ATOM 900 C CA . ASP A 1 116 ? -2.768 -5.205 -10.265 1.00 95.06 116 ASP A CA 1
ATOM 901 C C . ASP A 1 116 ? -1.605 -4.551 -9.501 1.00 95.06 116 ASP A C 1
ATOM 903 O O . ASP A 1 116 ? -1.333 -4.945 -8.366 1.00 95.06 116 ASP A O 1
ATOM 907 N N . PRO A 1 117 ? -0.911 -3.557 -10.090 1.00 93.69 117 PRO A N 1
ATOM 908 C CA . PRO A 1 117 ? 0.217 -2.898 -9.443 1.00 93.69 117 PRO A CA 1
ATOM 909 C C . PRO A 1 117 ? -0.209 -1.855 -8.402 1.00 93.69 117 PRO A C 1
ATOM 911 O O . PRO A 1 117 ? 0.650 -1.263 -7.755 1.00 93.69 117 PRO A O 1
ATOM 914 N N . LEU A 1 118 ? -1.512 -1.583 -8.260 1.00 93.06 118 LEU A N 1
ATOM 915 C CA . LEU A 1 118 ? -2.071 -0.590 -7.341 1.00 93.06 118 LEU A CA 1
ATOM 916 C C . LEU A 1 118 ? -3.305 -1.167 -6.618 1.00 93.06 118 LEU A C 1
ATOM 918 O O . LEU A 1 118 ? -4.419 -0.645 -6.757 1.00 93.06 118 LEU A O 1
ATOM 922 N N . PRO A 1 119 ? -3.149 -2.255 -5.844 1.00 92.69 119 PRO A N 1
ATOM 923 C CA . PRO A 1 119 ? -4.289 -2.942 -5.264 1.00 92.69 119 PRO A CA 1
ATOM 924 C C . PRO A 1 119 ? -4.972 -2.106 -4.172 1.00 92.69 119 PRO A C 1
ATOM 926 O O . PRO A 1 119 ? -4.327 -1.441 -3.359 1.00 92.69 119 PRO A O 1
ATOM 929 N N . TYR A 1 120 ? -6.307 -2.152 -4.141 1.00 93.81 120 TYR A N 1
ATOM 930 C CA . TYR A 1 120 ? -7.129 -1.428 -3.167 1.00 93.81 120 TYR A CA 1
ATOM 931 C C . TYR A 1 120 ? -7.849 -2.406 -2.255 1.00 93.81 120 TYR A C 1
ATOM 933 O O . TYR A 1 120 ? -8.502 -3.328 -2.737 1.00 93.81 120 TYR A O 1
ATOM 941 N N . GLY A 1 121 ? -7.826 -2.122 -0.957 1.00 92.44 121 GLY A N 1
ATOM 942 C CA . GLY A 1 121 ? -8.504 -2.927 0.049 1.00 92.44 121 GLY A CA 1
ATOM 943 C C . GLY A 1 121 ? -7.574 -3.338 1.181 1.00 92.44 121 GLY A C 1
ATOM 944 O O . GLY A 1 121 ? -6.353 -3.197 1.099 1.00 92.44 121 GLY A O 1
ATOM 945 N N . ILE A 1 122 ? -8.188 -3.800 2.264 1.00 93.75 122 ILE A N 1
ATOM 946 C CA . ILE A 1 122 ? -7.494 -4.182 3.492 1.00 93.75 122 ILE A CA 1
ATOM 947 C C . ILE A 1 122 ? -6.650 -5.438 3.276 1.00 93.75 122 ILE A C 1
ATOM 949 O O . ILE A 1 122 ? -5.462 -5.425 3.576 1.00 93.75 122 ILE A O 1
ATOM 953 N N . GLU A 1 123 ? -7.241 -6.509 2.741 1.00 93.56 123 GLU A N 1
ATOM 954 C CA . GLU A 1 123 ? -6.553 -7.797 2.571 1.00 93.56 123 GLU A CA 1
ATOM 955 C C . GLU A 1 123 ? -5.347 -7.700 1.643 1.00 93.56 123 GLU A C 1
ATOM 957 O O . GLU A 1 123 ? -4.272 -8.212 1.947 1.00 93.56 123 GLU A O 1
ATOM 962 N N . GLU A 1 124 ? -5.504 -6.979 0.540 1.00 93.81 124 GLU A N 1
ATOM 963 C CA . GLU A 1 124 ? -4.466 -6.786 -0.459 1.00 93.81 124 GLU A CA 1
ATOM 964 C C . GLU A 1 124 ? -3.264 -6.012 0.099 1.00 93.81 124 GLU A C 1
ATOM 966 O O . GLU A 1 124 ? -2.133 -6.230 -0.326 1.00 93.81 124 GLU A O 1
ATOM 971 N N . ASN A 1 125 ? -3.501 -5.137 1.082 1.00 94.38 125 ASN A N 1
ATOM 972 C CA . ASN A 1 125 ? -2.477 -4.315 1.727 1.00 94.38 125 ASN A CA 1
ATOM 973 C C . ASN A 1 125 ? -2.101 -4.816 3.135 1.00 94.38 125 ASN A C 1
ATOM 975 O O . ASN A 1 125 ? -1.283 -4.194 3.818 1.00 94.38 125 ASN A O 1
ATOM 979 N N . ARG A 1 126 ? -2.661 -5.949 3.583 1.00 95.06 126 ARG A N 1
ATOM 980 C CA . ARG A 1 126 ? -2.563 -6.440 4.966 1.00 95.06 126 ARG A CA 1
ATOM 981 C C . ARG A 1 126 ? -1.121 -6.582 5.431 1.00 95.06 126 ARG A C 1
ATOM 983 O O . ARG A 1 126 ? -0.785 -6.108 6.511 1.00 95.06 126 ARG A O 1
ATOM 990 N N . LYS A 1 127 ? -0.262 -7.191 4.607 1.00 96.44 127 LYS A N 1
ATOM 991 C CA . LYS A 1 127 ? 1.159 -7.399 4.931 1.00 96.44 127 LYS A CA 1
ATOM 992 C C . LYS A 1 127 ? 1.879 -6.082 5.202 1.00 96.44 127 LYS A C 1
ATOM 994 O O . LYS A 1 127 ? 2.621 -5.987 6.176 1.00 96.44 127 LYS A O 1
ATOM 999 N N . THR A 1 128 ? 1.625 -5.064 4.385 1.00 95.56 128 THR A N 1
ATOM 1000 C CA . THR A 1 128 ? 2.213 -3.735 4.567 1.00 95.56 128 THR A CA 1
ATOM 1001 C C . THR A 1 128 ? 1.677 -3.046 5.813 1.00 95.56 128 THR A C 1
ATOM 1003 O O . THR A 1 128 ? 2.462 -2.517 6.599 1.00 95.56 128 THR A O 1
ATOM 1006 N N . ILE A 1 129 ? 0.360 -3.074 6.024 1.00 95.31 129 ILE A N 1
ATOM 1007 C CA . ILE A 1 129 ? -0.271 -2.440 7.185 1.00 95.31 129 ILE A CA 1
ATOM 1008 C C . ILE A 1 129 ? 0.223 -3.084 8.484 1.00 95.31 129 ILE A C 1
ATOM 1010 O O . ILE A 1 129 ? 0.607 -2.374 9.408 1.00 95.31 129 ILE A O 1
ATOM 1014 N N . GLU A 1 130 ? 0.273 -4.416 8.548 1.00 95.56 130 GLU A N 1
ATOM 1015 C CA . GLU A 1 130 ? 0.767 -5.153 9.716 1.00 95.56 130 GLU A CA 1
ATOM 1016 C C . GLU A 1 130 ? 2.256 -4.881 9.971 1.00 95.56 130 GLU A C 1
ATOM 1018 O O . GLU A 1 130 ? 2.661 -4.727 11.1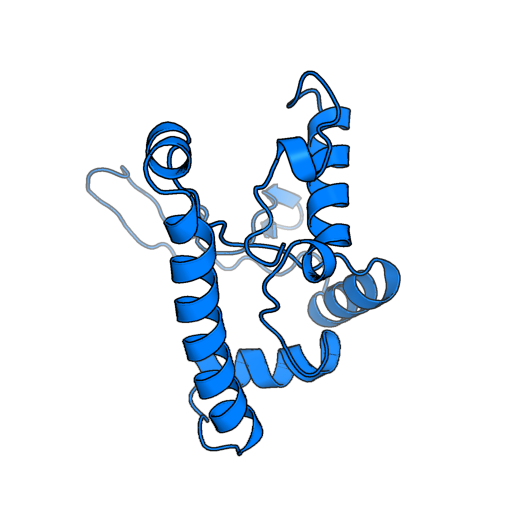23 1.00 95.56 130 GLU A O 1
ATOM 1023 N N . ALA A 1 131 ? 3.076 -4.768 8.919 1.00 95.38 131 ALA A N 1
ATOM 1024 C CA . ALA A 1 131 ? 4.484 -4.402 9.058 1.00 95.38 131 ALA A CA 1
ATOM 1025 C C . ALA A 1 131 ? 4.655 -2.972 9.600 1.00 95.38 131 ALA A C 1
ATOM 1027 O O . ALA A 1 131 ? 5.486 -2.745 10.487 1.00 95.38 131 ALA A O 1
ATOM 1028 N N . LEU A 1 132 ? 3.859 -2.018 9.105 1.00 93.69 132 LEU A N 1
ATOM 1029 C CA . LEU A 1 132 ? 3.864 -0.630 9.567 1.00 93.69 132 LEU A CA 1
ATOM 1030 C C . LEU A 1 132 ? 3.413 -0.531 11.028 1.00 93.69 132 LEU A C 1
ATOM 1032 O O . LEU A 1 132 ? 4.109 0.066 11.846 1.00 93.69 132 LEU A O 1
ATOM 1036 N N . GLU A 1 133 ? 2.285 -1.154 11.362 1.00 95.38 133 GLU A N 1
ATOM 1037 C CA . GLU A 1 133 ? 1.716 -1.193 12.711 1.00 95.38 133 GLU A CA 1
ATOM 1038 C C . GLU A 1 133 ? 2.701 -1.821 13.708 1.00 95.38 133 GLU A C 1
ATOM 1040 O O . GLU A 1 133 ? 3.019 -1.219 14.736 1.00 95.38 133 GLU A O 1
ATOM 1045 N N . GLN A 1 134 ? 3.275 -2.981 13.370 1.00 95.38 134 GLN A N 1
ATOM 1046 C CA . GLN A 1 134 ? 4.260 -3.651 14.216 1.00 95.38 134 GLN A CA 1
ATOM 1047 C C . GLN A 1 134 ? 5.508 -2.787 14.431 1.00 95.38 134 GLN A C 1
ATOM 1049 O O . GLN A 1 134 ? 6.056 -2.756 15.536 1.00 95.38 134 GLN A O 1
ATOM 1054 N N . THR A 1 135 ? 5.984 -2.115 13.382 1.00 94.62 135 THR A N 1
ATOM 1055 C CA . THR A 1 135 ? 7.165 -1.248 13.454 1.00 94.62 135 THR A CA 1
ATOM 1056 C C . THR A 1 135 ? 6.890 -0.028 14.326 1.00 94.62 135 THR A C 1
ATOM 1058 O O . THR A 1 135 ? 7.681 0.255 15.227 1.00 94.62 135 THR A O 1
ATOM 1061 N N . ALA A 1 136 ? 5.751 0.642 14.130 1.00 94.75 136 ALA A N 1
ATOM 1062 C CA . ALA A 1 136 ? 5.349 1.797 14.925 1.00 94.75 136 ALA A CA 1
ATOM 1063 C C . ALA A 1 136 ? 5.242 1.448 16.416 1.00 94.75 136 ALA A C 1
ATOM 1065 O O . ALA A 1 136 ? 5.765 2.175 17.263 1.00 94.75 136 ALA A O 1
ATOM 1066 N N . PHE A 1 137 ? 4.661 0.289 16.740 1.00 96.69 137 PHE A N 1
ATOM 1067 C CA . PHE A 1 137 ? 4.580 -0.182 18.119 1.00 96.69 137 PHE A CA 1
ATOM 1068 C C . PHE A 1 137 ? 5.959 -0.499 18.711 1.00 96.69 137 PHE A C 1
ATOM 1070 O O . PHE A 1 137 ? 6.280 -0.038 19.804 1.00 96.69 137 PHE A O 1
ATOM 1077 N N . LYS A 1 138 ? 6.815 -1.236 17.986 1.00 97.31 138 LYS A N 1
ATOM 1078 C CA . LYS A 1 138 ? 8.178 -1.573 18.446 1.00 97.31 138 LYS A CA 1
ATOM 1079 C C . LYS A 1 138 ? 9.043 -0.341 18.713 1.00 97.31 138 LYS A C 1
ATOM 1081 O O . LYS A 1 138 ? 9.904 -0.391 19.584 1.00 97.31 138 LYS A O 1
ATOM 1086 N N . GLN A 1 139 ? 8.825 0.738 17.966 1.00 97.06 139 GLN A N 1
ATOM 1087 C CA . GLN A 1 139 ? 9.531 2.008 18.144 1.00 97.06 139 GLN A CA 1
ATOM 1088 C C . GLN A 1 139 ? 8.881 2.927 19.192 1.00 97.06 139 GLN A C 1
ATOM 1090 O O . GLN A 1 139 ? 9.386 4.019 19.433 1.00 97.06 139 GLN A O 1
ATOM 1095 N N . GLY A 1 140 ? 7.776 2.511 19.821 1.00 96.38 140 GLY A N 1
ATOM 1096 C CA . GLY A 1 140 ? 7.073 3.309 20.826 1.00 96.38 140 GLY A CA 1
ATOM 1097 C C . GLY A 1 140 ? 6.293 4.499 20.256 1.00 96.38 140 GLY A C 1
ATOM 1098 O O . GLY A 1 140 ? 5.924 5.394 21.011 1.00 96.38 140 GLY A O 1
ATOM 1099 N N . LEU A 1 141 ? 6.028 4.521 18.944 1.00 96.56 141 LEU A N 1
ATOM 1100 C CA . LEU A 1 141 ? 5.242 5.576 18.290 1.00 96.56 141 LEU A CA 1
ATOM 1101 C C . LEU A 1 141 ? 3.741 5.433 18.566 1.00 96.56 141 LEU A C 1
ATOM 1103 O O . LEU A 1 141 ? 3.002 6.414 18.521 1.00 96.56 141 LEU A O 1
ATOM 1107 N N . THR A 1 142 ? 3.284 4.213 18.855 1.00 96.25 142 THR A N 1
ATOM 1108 C CA . THR A 1 142 ? 1.893 3.916 19.206 1.00 96.25 142 THR A CA 1
ATOM 1109 C C . THR A 1 142 ? 1.817 3.222 20.566 1.00 96.25 142 THR A C 1
ATOM 1111 O O . THR A 1 142 ? 2.636 2.349 20.855 1.00 96.25 142 THR A O 1
ATOM 1114 N N . PRO A 1 143 ? 0.811 3.539 21.403 1.00 95.50 143 PRO A N 1
ATOM 1115 C CA . PRO A 1 143 ? 0.712 2.995 22.761 1.00 95.50 143 PRO A CA 1
ATOM 1116 C C . PRO A 1 143 ? 0.290 1.518 22.799 1.00 95.50 143 PRO A C 1
ATOM 1118 O O . PRO A 1 143 ? 0.487 0.840 23.804 1.00 95.50 143 PRO A O 1
ATOM 1121 N N . LYS A 1 144 ? -0.318 1.014 21.720 1.00 96.00 144 LYS A N 1
ATOM 1122 C CA . LYS A 1 144 ? -0.756 -0.376 21.570 1.00 96.00 144 LYS A CA 1
ATOM 1123 C C . LYS A 1 144 ? -0.707 -0.803 20.106 1.00 96.00 144 LYS A C 1
ATOM 1125 O O . LYS A 1 144 ? -0.639 0.047 19.217 1.00 96.00 144 LYS A O 1
ATOM 1130 N N . ARG A 1 145 ? -0.814 -2.113 19.882 1.00 95.06 145 ARG A N 1
ATOM 1131 C CA . ARG A 1 145 ? -1.067 -2.701 18.565 1.00 95.06 145 ARG A CA 1
ATOM 1132 C C . ARG A 1 145 ? -2.555 -2.607 18.232 1.00 95.06 145 ARG A C 1
ATOM 1134 O O . ARG A 1 145 ? -3.361 -3.227 18.922 1.00 95.06 145 ARG A O 1
ATOM 1141 N N . MET A 1 146 ? -2.920 -1.792 17.244 1.00 94.31 146 MET A N 1
ATOM 1142 C CA . MET A 1 146 ? -4.315 -1.620 16.812 1.00 94.31 146 MET A CA 1
ATOM 1143 C C . MET A 1 146 ? -4.701 -2.713 15.816 1.00 94.31 146 MET A C 1
ATOM 1145 O O . MET A 1 146 ? -3.919 -3.058 14.932 1.00 94.31 146 MET A O 1
ATOM 1149 N N . SER A 1 147 ? -5.906 -3.262 15.954 1.00 93.62 147 SER A N 1
ATOM 1150 C CA . SER A 1 147 ? -6.448 -4.215 14.986 1.00 93.62 147 SER A CA 1
ATOM 1151 C C . SER A 1 147 ? -6.887 -3.522 13.694 1.00 93.62 147 SER A C 1
ATOM 1153 O O . SER A 1 147 ? -7.132 -2.319 13.655 1.00 93.62 147 SER A O 1
ATOM 1155 N N . MET A 1 148 ? -7.036 -4.301 12.623 1.00 93.25 148 MET A N 1
ATOM 1156 C CA . MET A 1 148 ? -7.415 -3.776 11.310 1.00 93.25 148 MET A CA 1
ATOM 1157 C C . MET A 1 148 ? -8.759 -3.030 11.324 1.00 93.25 148 MET A C 1
ATOM 1159 O O . MET A 1 148 ? -8.877 -1.976 10.713 1.00 93.25 148 MET A O 1
ATOM 1163 N N . ASN A 1 149 ? -9.730 -3.536 12.088 1.00 91.69 149 ASN A N 1
ATOM 1164 C CA . ASN A 1 149 ? -11.059 -2.935 12.223 1.00 91.69 149 ASN A CA 1
ATOM 1165 C C . ASN A 1 149 ? -11.067 -1.697 13.135 1.00 91.69 149 ASN A C 1
ATOM 1167 O O . ASN A 1 149 ? -12.005 -0.911 13.087 1.00 91.69 149 ASN A O 1
ATOM 1171 N N . GLU A 1 150 ? -10.050 -1.527 13.988 1.00 92.94 150 GLU A N 1
ATOM 1172 C CA . GLU A 1 150 ? -9.848 -0.273 14.726 1.00 92.94 150 GLU A CA 1
ATOM 1173 C C . GLU A 1 150 ? -9.205 0.798 13.839 1.00 92.94 150 GLU A C 1
ATOM 1175 O O . GLU A 1 150 ? -9.445 1.984 14.043 1.00 92.94 150 GLU A O 1
ATOM 1180 N N . LEU A 1 151 ? -8.370 0.386 12.880 1.00 91.81 151 LEU A N 1
ATOM 1181 C CA . LEU A 1 151 ? -7.651 1.290 11.984 1.00 91.81 151 LEU A CA 1
ATOM 1182 C C . LEU A 1 151 ? -8.500 1.746 10.795 1.00 91.81 151 LEU A C 1
ATOM 1184 O O . LEU A 1 151 ? -8.370 2.888 10.354 1.00 91.81 151 LEU A O 1
ATOM 1188 N N . PHE A 1 152 ? -9.330 0.855 10.252 1.00 93.81 152 PHE A N 1
ATOM 1189 C CA . PHE A 1 152 ? -10.039 1.078 9.000 1.00 93.81 152 PHE A CA 1
ATOM 1190 C C . PHE A 1 152 ? -11.486 0.604 9.076 1.00 93.81 152 PHE A C 1
ATOM 1192 O O . PHE A 1 152 ? -11.795 -0.455 9.621 1.00 93.81 152 PHE A O 1
ATOM 1199 N N . VAL A 1 153 ? -12.361 1.363 8.421 1.00 92.88 153 VAL A N 1
ATOM 1200 C CA . VAL A 1 153 ? -13.661 0.865 7.970 1.00 92.88 153 VAL A CA 1
ATOM 1201 C C . VAL A 1 153 ? -13.429 0.099 6.672 1.00 92.88 153 VAL A C 1
ATOM 1203 O O . VAL A 1 153 ? -12.823 0.648 5.752 1.00 92.88 153 VAL A O 1
ATOM 1206 N N . ASP A 1 154 ? -13.899 -1.146 6.580 1.00 92.81 154 ASP A N 1
ATOM 1207 C CA . ASP A 1 154 ? -13.851 -1.897 5.324 1.00 92.81 154 ASP A CA 1
ATOM 1208 C C . ASP A 1 154 ? -15.056 -1.512 4.444 1.00 92.81 154 ASP A C 1
ATOM 1210 O O . ASP A 1 154 ? -16.193 -1.813 4.802 1.00 92.81 154 ASP A O 1
ATOM 1214 N N . PRO A 1 155 ? -14.846 -0.839 3.297 1.00 90.81 155 PRO A N 1
ATOM 1215 C CA . PRO A 1 155 ? -15.935 -0.388 2.432 1.00 90.81 155 PRO A CA 1
ATOM 1216 C C . PRO A 1 155 ? -16.604 -1.519 1.626 1.00 90.81 155 PRO A C 1
ATOM 1218 O O . PRO A 1 155 ? -17.507 -1.242 0.831 1.00 90.81 155 PRO A O 1
ATOM 1221 N N . ARG A 1 156 ? -16.133 -2.769 1.759 1.00 88.44 156 ARG A N 1
ATOM 1222 C CA . ARG A 1 156 ? -16.611 -3.932 0.990 1.00 88.44 156 ARG A CA 1
ATOM 1223 C C . ARG A 1 156 ? -17.591 -4.833 1.743 1.00 88.44 156 ARG A C 1
ATOM 1225 O O . ARG A 1 156 ? -18.189 -5.693 1.095 1.00 88.44 156 ARG A O 1
ATOM 1232 N N . VAL A 1 157 ? -17.730 -4.661 3.057 1.00 81.50 157 VAL A N 1
ATOM 1233 C CA . VAL A 1 157 ? -18.669 -5.404 3.923 1.00 81.50 157 VAL A CA 1
ATOM 1234 C C . VAL A 1 157 ? -19.932 -4.614 4.223 1.00 81.50 157 VAL A C 1
ATOM 1236 O O . VAL A 1 157 ? -19.890 -3.365 4.176 1.00 81.50 157 VAL A O 1
#

Radius of gyration: 19.41 Å; chains: 1; bounding box: 55×44×48 Å

Foldseek 3Di:
DDDPNDCPDDDDPPPPAQWDDDPVDDIDGHDGPDDDPDPPVVVVVLVCCVVQVADDDDDDDDDDPVCCVVPVLPLLVVQVVVVVVLVVVLVCLVVVVDDDPVSVVQVVCCVRNNSRSPDDFCVSNVSNVQVVLVVCVVVVVDPDRDDPVRVDDGSPD